Protein AF-A0A2J8RXM4-F1 (afdb_monomer)

Structure (mmCIF, N/CA/C/O backbone):
data_AF-A0A2J8RXM4-F1
#
_entry.id   AF-A0A2J8RXM4-F1
#
loop_
_atom_site.group_PDB
_atom_site.id
_atom_site.type_symbol
_atom_site.label_atom_id
_atom_site.label_alt_id
_atom_site.label_comp_id
_atom_site.label_asym_id
_atom_site.label_entity_id
_atom_site.label_seq_id
_atom_site.pdbx_PDB_ins_code
_atom_site.Cartn_x
_atom_site.Cartn_y
_atom_site.Cartn_z
_atom_site.occupancy
_atom_site.B_iso_or_equiv
_atom_site.auth_seq_id
_atom_site.auth_comp_id
_atom_site.auth_asym_id
_atom_site.auth_atom_id
_atom_site.pdbx_PDB_model_num
ATOM 1 N N . MET A 1 1 ? 49.945 -55.406 -54.255 1.00 43.00 1 MET A N 1
ATOM 2 C CA . MET A 1 1 ? 51.122 -54.507 -54.288 1.00 43.00 1 MET A CA 1
ATOM 3 C C . MET A 1 1 ? 50.605 -53.069 -54.298 1.00 43.00 1 MET A C 1
ATOM 5 O O . MET A 1 1 ? 50.034 -52.655 -55.289 1.00 43.00 1 MET A O 1
ATOM 9 N N . GLY A 1 2 ? 50.463 -52.392 -53.159 1.00 50.44 2 GLY A N 1
ATOM 10 C CA . GLY A 1 2 ? 51.539 -51.645 -52.501 1.00 50.44 2 GLY A CA 1
ATOM 11 C C . GLY A 1 2 ? 51.496 -50.172 -52.937 1.00 50.44 2 GLY A C 1
ATOM 12 O O . GLY A 1 2 ? 52.080 -49.828 -53.956 1.00 50.44 2 GLY A O 1
ATOM 13 N N . ARG A 1 3 ? 50.797 -49.303 -52.193 1.00 51.19 3 ARG A N 1
ATOM 14 C CA . ARG A 1 3 ? 50.922 -47.839 -52.329 1.00 51.19 3 ARG A CA 1
ATOM 15 C C . ARG A 1 3 ? 51.138 -47.219 -50.943 1.00 51.19 3 ARG A C 1
ATOM 17 O O . ARG A 1 3 ? 50.170 -47.069 -50.201 1.00 51.19 3 ARG A O 1
ATOM 24 N N . PRO A 1 4 ? 52.383 -46.879 -50.572 1.00 55.47 4 PRO A N 1
ATOM 25 C CA . PRO A 1 4 ? 52.684 -46.108 -49.377 1.00 55.47 4 PRO A CA 1
ATOM 26 C C . PRO A 1 4 ? 52.689 -44.619 -49.750 1.00 55.47 4 PRO A C 1
ATOM 28 O O . PRO A 1 4 ? 53.693 -44.096 -50.214 1.00 55.47 4 PRO A O 1
ATOM 31 N N . THR A 1 5 ? 51.562 -43.922 -49.602 1.00 59.50 5 THR A N 1
ATOM 32 C CA . THR A 1 5 ? 51.510 -42.461 -49.846 1.00 59.50 5 THR A CA 1
ATOM 33 C C . THR A 1 5 ? 50.856 -41.670 -48.720 1.00 59.50 5 THR A C 1
ATOM 35 O O . THR A 1 5 ? 50.640 -40.474 -48.862 1.00 59.50 5 THR A O 1
ATOM 38 N N . GLN A 1 6 ? 50.571 -42.292 -47.575 1.00 55.47 6 GLN A N 1
ATOM 39 C CA . GLN A 1 6 ? 49.946 -41.584 -46.448 1.00 55.47 6 GLN A CA 1
ATOM 40 C C . GLN A 1 6 ? 50.945 -40.932 -45.482 1.00 55.47 6 GLN A C 1
ATOM 42 O O . GLN A 1 6 ? 50.538 -40.247 -44.553 1.00 55.47 6 GLN A O 1
ATOM 47 N N . TRP A 1 7 ? 52.251 -41.099 -45.705 1.00 54.16 7 TRP A N 1
ATOM 4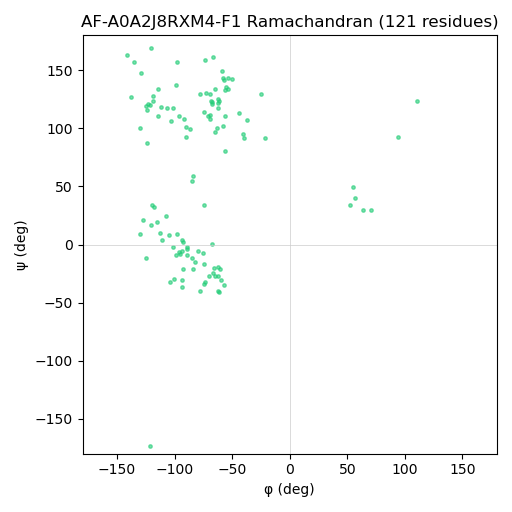8 C CA . TRP A 1 7 ? 53.283 -40.615 -44.780 1.00 54.16 7 TRP A CA 1
ATOM 49 C C . TRP A 1 7 ? 53.858 -39.238 -45.150 1.00 54.16 7 TRP A C 1
ATOM 51 O O . TRP A 1 7 ? 54.581 -38.660 -44.348 1.00 54.16 7 TRP A O 1
ATOM 61 N N . LEU A 1 8 ? 53.524 -38.675 -46.320 1.00 54.06 8 LEU A N 1
ATOM 62 C CA . LEU A 1 8 ? 53.990 -37.336 -46.724 1.00 54.06 8 LEU A CA 1
ATOM 63 C C . LEU A 1 8 ? 52.975 -36.205 -46.486 1.00 54.06 8 LEU A C 1
ATOM 65 O O . LEU A 1 8 ? 53.347 -35.041 -46.588 1.00 54.06 8 LEU A O 1
ATOM 69 N N . SER A 1 9 ? 51.723 -36.503 -46.125 1.00 55.34 9 SER A N 1
ATOM 70 C CA . SER A 1 9 ? 50.701 -35.461 -45.909 1.00 55.34 9 SER A CA 1
ATOM 71 C C . SER A 1 9 ? 50.637 -34.905 -44.485 1.00 55.34 9 SER A C 1
ATOM 73 O O . SER A 1 9 ? 49.953 -33.910 -44.274 1.00 55.34 9 SER A O 1
ATOM 75 N N . LEU A 1 10 ? 51.344 -35.489 -43.510 1.00 53.66 10 LEU A N 1
ATOM 76 C CA . LEU A 1 10 ? 51.320 -34.998 -42.123 1.00 53.66 10 LEU A CA 1
ATOM 77 C C . LEU A 1 10 ? 52.443 -34.006 -41.774 1.00 53.66 10 LEU A C 1
ATOM 79 O O . LEU A 1 10 ? 52.429 -33.445 -40.683 1.00 53.66 10 LEU A O 1
ATOM 83 N N . LEU A 1 11 ? 53.402 -33.756 -42.673 1.00 56.75 11 LEU A N 1
ATOM 84 C CA . LEU A 1 11 ? 54.583 -32.938 -42.359 1.00 56.75 11 LEU A CA 1
ATOM 85 C C . LEU A 1 11 ? 54.444 -31.436 -42.699 1.00 56.75 11 LEU A C 1
ATOM 87 O O . LEU A 1 11 ? 55.388 -30.683 -42.484 1.00 56.75 11 LEU A O 1
ATOM 91 N N . LEU A 1 12 ? 53.290 -30.976 -43.204 1.00 56.50 12 LEU A N 1
ATOM 92 C CA . LEU A 1 12 ? 53.071 -29.579 -43.631 1.00 56.50 12 LEU A CA 1
ATOM 93 C C . LEU A 1 12 ? 52.157 -28.765 -42.686 1.00 56.50 12 LEU A C 1
ATOM 95 O O . LEU A 1 12 ? 51.528 -27.803 -43.111 1.00 56.50 12 LEU A O 1
ATOM 99 N N . LEU A 1 13 ? 52.051 -29.143 -41.407 1.00 56.12 13 LEU A N 1
ATOM 100 C CA . LEU A 1 13 ? 51.227 -28.432 -40.407 1.00 56.12 13 LEU A CA 1
ATOM 101 C C . LEU A 1 13 ? 52.041 -27.697 -39.323 1.00 56.12 13 LEU A C 1
ATOM 103 O O . LEU A 1 13 ? 51.455 -27.104 -38.425 1.00 56.12 13 LEU A O 1
ATOM 107 N N . LEU A 1 14 ? 53.377 -27.688 -39.407 1.00 56.91 14 LEU A N 1
ATOM 108 C CA . LEU A 1 14 ? 54.261 -27.103 -38.379 1.00 56.91 14 LEU A CA 1
ATOM 109 C C . LEU A 1 14 ? 54.892 -25.746 -38.758 1.00 56.91 14 LEU A C 1
ATOM 111 O O . LEU A 1 14 ? 55.754 -25.258 -38.036 1.00 56.91 14 LEU A O 1
ATOM 115 N N . LEU A 1 15 ? 54.479 -25.122 -39.869 1.00 58.78 15 LEU A N 1
ATOM 116 C CA . LEU A 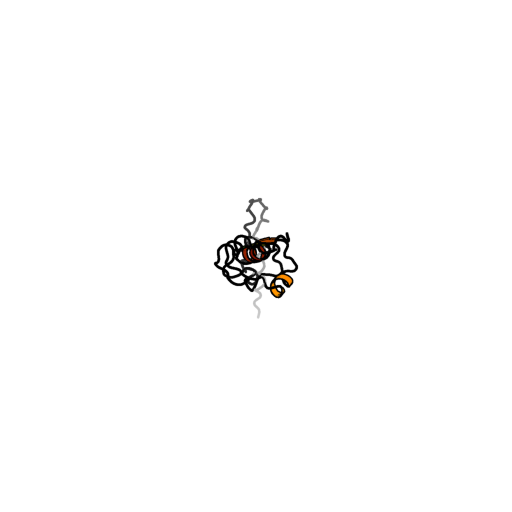1 15 ? 55.058 -23.861 -40.373 1.00 58.78 15 LEU A CA 1
ATOM 117 C C . LEU A 1 15 ? 54.087 -22.664 -40.368 1.00 58.78 15 LEU A C 1
ATOM 119 O O . LEU A 1 15 ? 54.333 -21.680 -41.060 1.00 58.78 15 LEU A O 1
ATOM 123 N N . LEU A 1 16 ? 53.001 -22.708 -39.590 1.00 52.66 16 LEU A N 1
ATOM 124 C CA . LEU A 1 16 ? 52.169 -21.523 -39.342 1.00 52.66 16 LEU A CA 1
ATOM 125 C C . LEU A 1 16 ? 52.458 -20.959 -37.943 1.00 52.66 16 LEU A C 1
ATOM 127 O O . LEU A 1 16 ? 52.032 -21.549 -36.950 1.00 52.66 16 LEU A O 1
ATOM 131 N N . PRO A 1 17 ? 53.172 -19.827 -37.832 1.00 50.19 17 PRO A N 1
ATOM 132 C CA . PRO A 1 17 ? 53.251 -19.082 -36.588 1.00 50.19 17 PRO A CA 1
ATOM 133 C C . PRO A 1 17 ? 51.974 -18.250 -36.370 1.00 50.19 17 PRO A C 1
ATOM 135 O O . PRO A 1 17 ? 51.594 -17.453 -37.223 1.00 50.19 17 PRO A O 1
ATOM 138 N N . GLY A 1 18 ? 51.375 -18.384 -35.181 1.00 54.06 18 GLY A N 1
ATOM 139 C CA . GLY A 1 18 ? 50.479 -17.391 -34.568 1.00 54.06 18 GLY A CA 1
ATOM 140 C C . GLY A 1 18 ? 49.007 -17.807 -34.491 1.00 54.06 18 GLY A C 1
ATOM 141 O O . GLY A 1 18 ? 48.374 -18.056 -35.511 1.00 54.06 18 GLY A O 1
ATOM 142 N N . PRO A 1 19 ? 48.430 -17.814 -33.279 1.00 53.88 19 PRO A N 1
ATOM 143 C CA . PRO A 1 19 ? 47.917 -16.551 -32.752 1.00 53.88 19 PRO A CA 1
ATOM 144 C C . PRO A 1 19 ? 48.682 -16.093 -31.510 1.00 53.88 19 PRO A C 1
ATOM 146 O O . PRO A 1 19 ? 48.941 -16.868 -30.591 1.00 53.88 19 PRO A O 1
ATOM 149 N N . LEU A 1 20 ? 49.035 -14.809 -31.493 1.00 55.88 20 LEU A N 1
ATOM 150 C CA . LEU A 1 20 ? 49.545 -14.119 -30.313 1.00 55.88 20 LEU A CA 1
ATOM 151 C C . LEU A 1 20 ? 48.519 -14.210 -29.167 1.00 55.88 20 LEU A C 1
ATOM 153 O O . LEU A 1 20 ? 47.317 -14.098 -29.430 1.00 55.88 20 LEU A O 1
ATOM 157 N N . PRO A 1 21 ? 48.954 -14.353 -27.903 1.00 56.84 21 PRO A N 1
ATOM 158 C CA . PRO A 1 21 ? 48.075 -14.108 -26.772 1.00 56.84 21 PRO A CA 1
ATOM 159 C C . PRO A 1 21 ? 47.645 -12.640 -26.827 1.00 56.84 21 PRO A C 1
ATOM 161 O O . PRO A 1 21 ? 48.480 -11.736 -26.888 1.00 56.84 21 PRO A O 1
ATOM 164 N N . VAL A 1 22 ? 46.334 -12.413 -26.856 1.00 54.25 22 VAL A N 1
ATOM 165 C CA . VAL A 1 22 ? 45.743 -11.081 -26.760 1.00 54.25 22 VAL A CA 1
ATOM 166 C C . VAL A 1 22 ? 46.248 -10.422 -25.476 1.00 54.25 22 VAL A C 1
ATOM 168 O O . VAL A 1 22 ? 45.930 -10.843 -24.366 1.00 54.25 22 VAL A O 1
ATOM 171 N N . ALA A 1 23 ? 47.092 -9.404 -25.638 1.00 49.19 23 ALA A N 1
ATOM 172 C CA . ALA A 1 23 ? 47.404 -8.479 -24.569 1.00 49.19 23 ALA A CA 1
ATOM 173 C C . ALA A 1 23 ? 46.095 -7.782 -24.189 1.00 49.19 23 ALA A C 1
ATOM 175 O O . ALA A 1 23 ? 45.472 -7.115 -25.018 1.00 49.19 23 ALA A O 1
ATOM 176 N N . GLY A 1 24 ? 45.673 -7.981 -22.943 1.00 56.31 24 GLY A N 1
ATOM 177 C CA . GLY A 1 24 ? 44.636 -7.179 -22.322 1.00 56.31 24 GLY A CA 1
ATOM 178 C C . GLY A 1 24 ? 45.072 -5.720 -22.332 1.00 56.31 24 GLY A C 1
ATOM 179 O O . GLY A 1 24 ? 45.907 -5.309 -21.532 1.00 56.31 24 GLY A O 1
ATOM 180 N N . MET A 1 25 ? 44.517 -4.951 -23.261 1.00 53.91 25 MET A N 1
ATOM 181 C CA . MET A 1 25 ? 44.387 -3.515 -23.104 1.00 53.91 25 MET A CA 1
ATOM 182 C C . MET A 1 25 ? 42.984 -3.256 -22.568 1.00 53.91 25 MET A C 1
ATOM 184 O O . MET A 1 25 ? 41.985 -3.497 -23.243 1.00 53.91 25 MET A O 1
ATOM 188 N N . GLU A 1 26 ? 42.961 -2.834 -21.309 1.00 52.97 26 GLU A N 1
ATOM 189 C CA . GLU A 1 26 ? 41.864 -2.171 -20.613 1.00 52.97 26 GLU A CA 1
ATOM 190 C C . GLU A 1 26 ? 41.181 -1.150 -21.530 1.00 52.97 26 GLU A C 1
ATOM 192 O O . GLU A 1 26 ? 41.603 -0.000 -21.650 1.00 52.97 26 GLU A O 1
ATOM 197 N N . ALA A 1 27 ? 40.099 -1.565 -22.178 1.00 44.81 27 ALA A N 1
ATOM 198 C CA . ALA A 1 27 ? 39.041 -0.641 -22.515 1.00 44.81 27 ALA A CA 1
ATOM 199 C C . ALA A 1 27 ? 38.066 -0.713 -21.348 1.00 44.81 27 ALA A C 1
ATOM 201 O O . ALA A 1 27 ? 37.378 -1.718 -21.174 1.00 44.81 27 ALA A O 1
ATOM 202 N N . ALA A 1 28 ? 38.049 0.350 -20.546 1.00 52.28 28 ALA A N 1
ATOM 203 C CA . ALA A 1 28 ? 37.017 0.638 -19.568 1.00 52.28 28 ALA A CA 1
ATOM 204 C C . ALA A 1 28 ? 35.649 0.679 -20.271 1.00 52.28 28 ALA A C 1
ATOM 206 O O . ALA A 1 28 ? 35.131 1.731 -20.639 1.00 52.28 28 ALA A O 1
ATOM 207 N N . ALA A 1 29 ? 35.082 -0.495 -20.515 1.00 46.56 29 ALA A N 1
ATOM 208 C CA . ALA A 1 29 ? 33.710 -0.672 -20.920 1.00 46.56 29 ALA A CA 1
ATOM 209 C C . ALA A 1 29 ? 32.922 -0.834 -19.627 1.00 46.56 29 ALA A C 1
ATOM 211 O O . ALA A 1 29 ? 32.957 -1.874 -18.972 1.00 46.56 29 ALA A O 1
ATOM 212 N N . PHE A 1 30 ? 32.279 0.264 -19.242 1.00 56.81 30 PHE A N 1
ATOM 213 C CA . PHE A 1 30 ? 31.181 0.335 -18.292 1.00 56.81 30 PHE A CA 1
ATOM 214 C C . PHE A 1 30 ? 30.417 -0.997 -18.226 1.00 56.81 30 PHE A C 1
ATOM 216 O O . PHE A 1 30 ? 30.023 -1.503 -19.282 1.00 56.81 30 PHE A O 1
ATOM 223 N N . PRO A 1 31 ? 30.167 -1.571 -17.036 1.00 49.72 31 PRO A N 1
ATOM 224 C CA . PRO A 1 31 ? 29.278 -2.713 -16.940 1.00 49.72 31 PRO A CA 1
ATOM 225 C C . PRO A 1 31 ? 27.879 -2.236 -17.339 1.00 49.72 31 PRO A C 1
ATOM 227 O O . PRO A 1 31 ? 27.153 -1.645 -16.541 1.00 49.72 31 PRO A O 1
ATOM 230 N N . HIS A 1 32 ? 27.505 -2.442 -18.602 1.00 51.62 32 HIS A N 1
ATOM 231 C CA . HIS A 1 32 ? 26.123 -2.299 -19.016 1.00 51.62 32 HIS A CA 1
ATOM 232 C C . HIS A 1 32 ? 25.366 -3.457 -18.379 1.00 51.62 32 HIS A C 1
ATOM 234 O O . HIS A 1 32 ? 25.550 -4.618 -18.739 1.00 51.62 32 HIS A O 1
ATOM 240 N N . LEU A 1 33 ? 24.575 -3.087 -17.375 1.00 54.34 33 LEU A N 1
ATOM 241 C CA . LEU A 1 33 ? 23.575 -3.868 -16.666 1.00 54.34 33 LEU A CA 1
ATOM 242 C C . LEU A 1 33 ? 22.794 -4.766 -17.637 1.00 54.34 33 LEU A C 1
ATOM 244 O O . LEU A 1 33 ? 21.777 -4.373 -18.200 1.00 54.34 3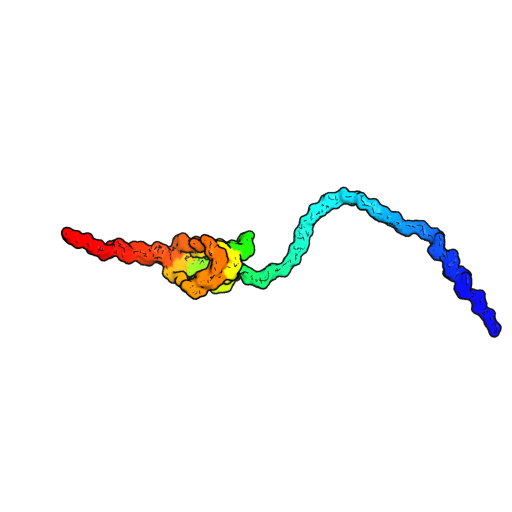3 LEU A O 1
ATOM 248 N N . GLY A 1 34 ? 23.281 -5.990 -17.822 1.00 51.94 34 GLY A N 1
ATOM 249 C CA . GLY A 1 34 ? 22.524 -7.115 -18.356 1.00 51.94 34 GLY A CA 1
ATOM 250 C C . GLY A 1 34 ? 21.772 -7.784 -17.217 1.00 51.94 34 GLY A C 1
ATOM 251 O O . GLY A 1 34 ? 21.967 -8.968 -16.953 1.00 51.94 34 GLY A O 1
ATOM 252 N N . GLU A 1 35 ? 20.973 -7.005 -16.490 1.00 51.44 35 GLU A N 1
ATOM 253 C CA . GLU A 1 35 ? 20.040 -7.557 -15.524 1.00 51.44 35 GLU A CA 1
ATOM 254 C C . GLU A 1 35 ? 18.938 -8.233 -16.338 1.00 51.44 35 GLU A C 1
ATOM 256 O O . GLU A 1 35 ? 18.210 -7.591 -17.100 1.00 51.44 35 GLU A O 1
ATOM 261 N N . SER A 1 36 ? 18.925 -9.565 -16.259 1.00 47.59 36 SER A N 1
ATOM 262 C CA . SER A 1 36 ? 17.935 -10.451 -16.860 1.00 47.59 36 SER A CA 1
ATOM 263 C C . SER A 1 36 ? 16.551 -9.810 -16.790 1.00 47.59 36 SER A C 1
ATOM 265 O O . SER A 1 36 ? 15.953 -9.707 -15.722 1.00 47.59 36 SER A O 1
ATOM 267 N N . SER A 1 37 ? 16.049 -9.349 -17.936 1.00 53.22 37 SER A N 1
ATOM 268 C CA . SER A 1 37 ? 14.779 -8.628 -18.066 1.00 53.22 37 SER A CA 1
ATOM 269 C C . SER A 1 37 ? 13.566 -9.557 -17.945 1.00 53.22 37 SER A C 1
ATOM 271 O O . SER A 1 37 ? 12.544 -9.350 -18.595 1.00 53.22 37 SER A O 1
ATOM 273 N N . GLN A 1 38 ? 13.670 -10.595 -17.117 1.00 51.69 38 GLN A N 1
ATOM 274 C CA . GLN A 1 38 ? 12.514 -11.298 -16.602 1.00 51.69 38 GLN A CA 1
ATOM 275 C C . GLN A 1 38 ? 12.085 -10.524 -15.348 1.00 51.69 38 GLN A C 1
ATOM 277 O O . GLN A 1 38 ? 12.720 -10.691 -14.303 1.00 51.69 38 GLN A O 1
ATOM 282 N N . PRO A 1 39 ? 11.058 -9.648 -15.410 1.00 52.94 39 PRO A N 1
ATOM 283 C CA . PRO A 1 39 ? 10.538 -9.049 -14.193 1.00 52.94 39 PRO A CA 1
ATOM 284 C C . PRO A 1 39 ? 10.193 -10.194 -13.232 1.00 52.94 39 PRO A C 1
ATOM 286 O O . PRO A 1 39 ? 9.592 -11.185 -13.674 1.00 52.94 39 PRO A O 1
ATOM 289 N N . PRO A 1 40 ? 10.584 -10.105 -11.946 1.00 52.59 40 PRO A N 1
ATOM 290 C CA . PRO A 1 40 ? 10.159 -11.085 -10.961 1.00 52.59 40 PRO A CA 1
ATOM 291 C C . PRO A 1 40 ? 8.636 -11.242 -11.071 1.00 52.59 40 PRO A C 1
ATOM 293 O O . PRO A 1 40 ? 7.958 -10.248 -11.367 1.00 52.59 40 PRO A O 1
ATOM 296 N N . PRO A 1 41 ? 8.094 -12.467 -10.906 1.00 54.25 41 PRO A N 1
ATOM 297 C CA . PRO A 1 41 ? 6.667 -12.743 -11.059 1.00 54.25 41 PRO A CA 1
ATOM 298 C C . PRO A 1 41 ? 5.875 -11.646 -10.352 1.00 54.25 41 PRO A C 1
ATOM 300 O O . PRO A 1 41 ? 6.025 -11.459 -9.150 1.00 54.25 41 PRO A O 1
ATOM 303 N N . ARG A 1 42 ? 5.168 -10.855 -11.169 1.00 60.19 42 ARG A N 1
ATOM 304 C CA . ARG A 1 42 ? 4.644 -9.505 -10.903 1.00 60.19 42 ARG A CA 1
ATOM 305 C C . ARG A 1 42 ? 4.494 -9.182 -9.410 1.00 60.19 42 ARG A C 1
ATOM 307 O O . ARG A 1 42 ? 3.444 -9.416 -8.827 1.00 60.19 42 ARG A O 1
ATOM 314 N N . ALA A 1 43 ? 5.540 -8.598 -8.824 1.00 66.56 43 ALA A N 1
ATOM 315 C CA . ALA A 1 43 ? 5.530 -8.112 -7.441 1.00 66.56 43 ALA A CA 1
ATOM 316 C C . ALA A 1 43 ? 4.738 -6.798 -7.271 1.00 66.56 43 ALA A C 1
ATOM 318 O O . ALA A 1 43 ? 4.549 -6.333 -6.146 1.00 66.56 43 ALA A O 1
ATOM 319 N N . CYS A 1 44 ? 4.297 -6.200 -8.385 1.00 74.69 44 CYS A N 1
ATOM 320 C CA . CYS A 1 44 ? 3.619 -4.912 -8.429 1.00 74.69 44 CYS A CA 1
ATOM 321 C C . CYS A 1 44 ? 2.190 -5.041 -8.996 1.00 74.69 44 CYS A C 1
ATOM 323 O O . CYS A 1 44 ? 2.030 -5.605 -10.088 1.00 74.69 44 CYS A O 1
ATOM 325 N N . PRO A 1 45 ? 1.158 -4.523 -8.304 1.00 81.56 45 PRO A N 1
ATOM 326 C CA . PRO A 1 45 ? -0.223 -4.521 -8.788 1.00 81.56 45 PRO A CA 1
ATOM 327 C C . PRO A 1 45 ? -0.390 -3.770 -10.128 1.00 81.56 45 PRO A C 1
ATOM 329 O O . PRO A 1 45 ? 0.287 -2.772 -10.358 1.00 81.56 45 PRO A O 1
ATOM 332 N N . PRO A 1 46 ? -1.339 -4.163 -11.003 1.00 77.31 46 PRO A N 1
ATOM 333 C CA . PRO A 1 46 ? -1.475 -3.653 -12.383 1.00 77.31 46 PRO A CA 1
ATOM 334 C C . PRO A 1 46 ? -1.895 -2.175 -12.522 1.00 77.31 46 PRO A C 1
ATOM 336 O O . PRO A 1 46 ? -2.064 -1.674 -13.639 1.00 77.31 46 PRO A O 1
ATOM 339 N N . ARG A 1 47 ? -2.092 -1.468 -11.410 1.00 85.06 47 ARG A N 1
ATOM 340 C CA . ARG A 1 47 ? -2.429 -0.038 -11.356 1.00 85.06 47 ARG A CA 1
ATOM 341 C C . ARG A 1 47 ? -1.459 0.772 -10.500 1.00 85.06 47 ARG A C 1
ATOM 343 O O . ARG A 1 47 ? -1.499 1.990 -10.566 1.00 85.06 47 ARG A O 1
ATOM 350 N N . CYS A 1 48 ? -0.599 0.103 -9.742 1.00 88.50 48 CYS A N 1
ATOM 351 C CA . CYS A 1 48 ? 0.321 0.755 -8.829 1.00 88.50 48 CYS A CA 1
ATOM 352 C C . CYS A 1 48 ? 1.703 0.890 -9.472 1.00 88.50 48 CYS A C 1
ATOM 354 O O . CYS A 1 48 ? 2.063 0.148 -10.390 1.00 88.50 48 CYS A O 1
ATOM 356 N N . SER A 1 49 ? 2.474 1.843 -8.971 1.00 89.94 49 SER A N 1
ATOM 357 C CA . SER A 1 49 ? 3.883 2.022 -9.286 1.00 89.94 49 SER A CA 1
ATOM 358 C C . SER A 1 49 ? 4.726 1.400 -8.179 1.00 89.94 49 SER A C 1
ATOM 360 O O . SER A 1 49 ? 4.422 1.555 -7.001 1.00 89.94 49 SER A O 1
ATOM 362 N N . CYS A 1 50 ? 5.793 0.689 -8.532 1.00 89.00 50 CYS A N 1
ATOM 363 C CA . CYS A 1 50 ? 6.708 0.112 -7.549 1.00 89.00 50 CYS A CA 1
ATOM 364 C C . CYS A 1 50 ? 8.122 0.616 -7.833 1.00 89.00 50 CYS A C 1
ATOM 366 O O . CYS A 1 50 ? 8.859 -0.028 -8.583 1.00 89.00 50 CYS A O 1
ATOM 368 N N . PRO A 1 51 ? 8.511 1.782 -7.281 1.00 86.00 51 PRO A N 1
ATOM 369 C CA . PRO A 1 51 ? 9.836 2.358 -7.514 1.00 86.00 51 PRO A CA 1
ATOM 370 C C . PRO A 1 51 ? 10.956 1.497 -6.915 1.00 86.00 51 PRO A C 1
ATOM 372 O O . PRO A 1 51 ? 12.117 1.625 -7.299 1.00 86.00 51 PRO A O 1
ATOM 375 N N . ARG A 1 52 ? 10.614 0.628 -5.959 1.00 85.50 52 ARG A N 1
ATOM 376 C CA . ARG A 1 52 ? 11.500 -0.353 -5.333 1.00 85.50 52 ARG A CA 1
ATOM 377 C C . ARG A 1 52 ? 10.727 -1.646 -5.095 1.00 85.50 52 ARG A C 1
ATOM 379 O O . ARG A 1 52 ? 9.501 -1.643 -5.079 1.00 85.50 52 ARG A O 1
ATOM 386 N N . VAL A 1 53 ? 11.442 -2.744 -4.861 1.00 82.25 53 VAL A N 1
ATOM 387 C CA . VAL A 1 53 ? 10.840 -4.067 -4.600 1.00 82.25 53 VAL A CA 1
ATOM 388 C C . VAL A 1 53 ? 9.980 -4.102 -3.327 1.00 82.25 53 VAL A C 1
ATOM 390 O O . VAL A 1 53 ? 9.052 -4.897 -3.219 1.00 82.25 53 VAL A O 1
ATOM 393 N N . ASP A 1 54 ? 10.290 -3.234 -2.368 1.00 87.75 54 ASP A N 1
ATOM 394 C CA . ASP A 1 54 ? 9.655 -3.108 -1.058 1.00 87.75 54 ASP A CA 1
ATOM 395 C C . ASP A 1 54 ? 8.665 -1.935 -0.978 1.00 87.75 54 ASP A C 1
ATOM 397 O O . ASP A 1 54 ? 8.046 -1.726 0.065 1.00 87.75 54 ASP A O 1
ATOM 401 N N . THR A 1 55 ? 8.523 -1.157 -2.051 1.00 89.69 55 THR A N 1
ATOM 402 C CA . THR A 1 55 ? 7.694 0.049 -2.078 1.00 89.69 55 THR A CA 1
ATOM 403 C C . THR A 1 55 ? 6.593 -0.109 -3.112 1.00 89.69 55 THR A C 1
ATOM 405 O O . THR A 1 55 ? 6.881 -0.318 -4.287 1.00 89.69 55 THR A O 1
ATOM 408 N N . VAL A 1 56 ? 5.341 0.031 -2.684 1.00 91.69 56 VAL A N 1
ATOM 409 C CA . VAL A 1 56 ? 4.164 -0.014 -3.553 1.00 91.69 56 VAL A CA 1
ATOM 410 C C . VAL A 1 56 ? 3.400 1.298 -3.422 1.00 91.69 56 VAL A C 1
ATOM 412 O O . VAL A 1 56 ? 2.958 1.664 -2.335 1.00 91.69 56 VAL A O 1
ATOM 415 N N . ASP A 1 57 ? 3.254 2.003 -4.534 1.00 92.81 57 ASP A N 1
ATOM 416 C CA . ASP A 1 57 ? 2.601 3.302 -4.623 1.00 92.81 57 ASP A CA 1
ATOM 417 C C . ASP A 1 57 ? 1.323 3.199 -5.461 1.00 92.81 57 ASP A C 1
ATOM 419 O O . ASP A 1 57 ? 1.358 2.955 -6.668 1.00 92.81 57 ASP A O 1
ATOM 423 N N . CYS A 1 58 ? 0.186 3.333 -4.790 1.00 92.56 58 CYS A N 1
ATOM 424 C CA . CYS A 1 58 ? -1.163 3.231 -5.333 1.00 92.56 58 CYS A CA 1
ATOM 425 C C . CYS A 1 58 ? -1.938 4.552 -5.124 1.00 92.56 58 CYS A C 1
ATOM 427 O O . CYS A 1 58 ? -3.144 4.541 -4.863 1.00 92.56 58 CYS A O 1
ATOM 429 N N . ASP A 1 59 ? -1.232 5.681 -5.184 1.00 92.62 59 ASP A N 1
ATOM 430 C CA . ASP A 1 59 ? -1.777 7.041 -5.118 1.00 92.62 59 ASP A CA 1
ATOM 431 C C . ASP A 1 59 ? -2.862 7.322 -6.166 1.00 92.62 59 ASP A C 1
ATOM 433 O O . ASP A 1 59 ? -2.670 7.029 -7.346 1.00 92.62 59 ASP A O 1
ATOM 437 N N . GLY A 1 60 ? -3.963 7.963 -5.759 1.00 93.44 60 GLY A N 1
ATOM 438 C CA . GLY A 1 60 ? -4.872 8.616 -6.713 1.00 93.44 60 GLY A CA 1
ATOM 439 C C . GLY A 1 60 ? -5.566 7.666 -7.694 1.00 93.44 60 GLY A C 1
ATOM 440 O O . GLY A 1 60 ? -5.856 8.049 -8.826 1.00 93.44 60 GLY A O 1
ATOM 441 N N . LEU A 1 61 ? -5.800 6.416 -7.289 1.00 92.75 61 LEU A N 1
ATOM 442 C CA . LEU A 1 61 ? -6.372 5.359 -8.130 1.00 92.75 61 LEU A CA 1
ATOM 443 C C . LEU A 1 61 ? -7.886 5.171 -7.927 1.00 92.75 61 LEU A C 1
ATOM 445 O O . LEU A 1 61 ? -8.447 4.187 -8.415 1.00 92.75 61 LEU A O 1
ATOM 449 N N . ASP A 1 62 ? -8.535 6.076 -7.188 1.00 92.88 62 ASP A N 1
ATOM 450 C CA . ASP A 1 62 ? -9.951 6.002 -6.805 1.00 92.88 62 ASP A CA 1
ATOM 451 C C . ASP A 1 62 ? -10.334 4.658 -6.147 1.00 92.88 62 ASP A C 1
ATOM 453 O O . ASP A 1 62 ? -11.445 4.141 -6.304 1.00 92.88 62 ASP A O 1
ATOM 457 N N . LEU A 1 63 ? -9.403 4.061 -5.394 1.00 90.50 63 LEU A N 1
ATOM 458 C CA . LEU A 1 63 ? -9.608 2.775 -4.733 1.00 90.50 63 LEU A CA 1
ATOM 459 C C . LEU A 1 63 ? -10.661 2.910 -3.636 1.00 90.50 63 LEU A C 1
ATOM 461 O O . LEU A 1 63 ? -10.486 3.663 -2.683 1.00 90.50 63 LEU A O 1
ATOM 465 N N . ARG A 1 64 ? -11.742 2.137 -3.746 1.00 91.00 64 ARG A N 1
ATOM 466 C CA . ARG A 1 64 ? -12.785 2.030 -2.706 1.00 91.00 64 ARG A CA 1
ATOM 467 C C . ARG A 1 64 ? -12.542 0.892 -1.725 1.00 91.00 64 ARG A C 1
ATOM 469 O O . ARG A 1 64 ? -13.090 0.892 -0.629 1.00 91.00 64 ARG A O 1
ATOM 476 N N . VAL A 1 65 ? -11.734 -0.076 -2.147 1.00 88.94 65 VAL A N 1
ATOM 477 C CA . VAL A 1 65 ? -11.385 -1.286 -1.405 1.00 88.94 65 VAL A CA 1
ATOM 478 C C . VAL A 1 65 ? -9.869 -1.423 -1.410 1.00 88.94 65 VAL A C 1
ATOM 480 O O . VAL A 1 65 ? -9.206 -1.007 -2.365 1.00 88.94 65 VAL A O 1
ATOM 483 N N . PHE A 1 66 ? -9.325 -1.984 -0.333 1.00 88.31 66 PHE A N 1
ATOM 484 C CA . PHE A 1 66 ? -7.898 -2.253 -0.215 1.00 88.31 66 PHE A CA 1
ATOM 485 C C . PHE A 1 66 ? -7.416 -3.140 -1.380 1.00 88.31 66 PHE A C 1
ATOM 487 O O . PHE A 1 66 ? -8.076 -4.131 -1.691 1.00 88.31 66 PHE A O 1
ATOM 494 N N . PRO A 1 67 ? -6.298 -2.805 -2.048 1.00 85.25 67 PRO A N 1
ATOM 495 C 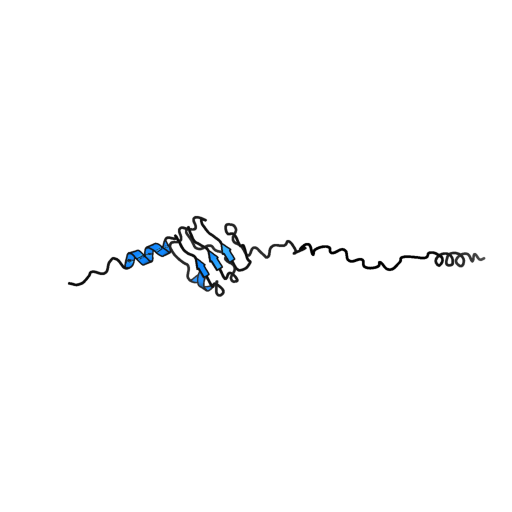CA . PRO A 1 67 ? -5.843 -3.548 -3.214 1.00 85.25 67 PRO A CA 1
ATOM 496 C C . PRO A 1 67 ? -5.354 -4.950 -2.846 1.00 85.25 67 PRO A C 1
ATOM 498 O O . PRO A 1 67 ? -4.478 -5.131 -1.998 1.00 85.25 67 PRO A O 1
ATOM 501 N N . ASP A 1 68 ? -5.872 -5.941 -3.563 1.00 79.06 68 ASP A N 1
ATOM 502 C CA . ASP A 1 68 ? -5.381 -7.311 -3.499 1.00 79.06 68 ASP A CA 1
ATOM 503 C C . ASP A 1 68 ? -4.030 -7.450 -4.219 1.00 79.06 68 ASP A C 1
ATOM 505 O O . ASP A 1 68 ? -3.696 -6.692 -5.132 1.00 79.06 68 ASP A O 1
ATOM 509 N N . ASN A 1 69 ? -3.277 -8.500 -3.884 1.00 76.81 69 ASN A N 1
ATOM 510 C CA . ASN A 1 69 ? -1.984 -8.843 -4.502 1.00 76.81 69 ASN A CA 1
ATOM 511 C C . ASN A 1 69 ? -0.819 -7.901 -4.159 1.00 76.81 69 ASN A C 1
ATOM 513 O O . ASN A 1 69 ? 0.132 -7.769 -4.931 1.00 76.81 69 ASN A O 1
ATOM 517 N N . ILE A 1 70 ? -0.845 -7.291 -2.977 1.00 83.56 70 ILE A N 1
ATOM 518 C CA . ILE A 1 70 ? 0.331 -6.609 -2.432 1.00 83.56 70 ILE A CA 1
ATOM 519 C C . ILE A 1 70 ? 1.349 -7.671 -1.991 1.00 83.56 70 ILE A C 1
ATOM 521 O O . ILE A 1 70 ? 1.028 -8.630 -1.282 1.00 83.56 70 ILE A O 1
ATOM 525 N N . THR A 1 71 ? 2.598 -7.513 -2.420 1.00 82.06 71 THR A N 1
ATOM 526 C CA . THR A 1 71 ? 3.681 -8.437 -2.071 1.00 82.06 71 THR A CA 1
ATOM 527 C C . THR A 1 71 ? 3.961 -8.391 -0.565 1.00 82.06 71 THR A C 1
ATOM 529 O O . THR A 1 71 ? 4.136 -7.320 0.002 1.00 82.06 71 THR A O 1
ATOM 532 N N . ARG A 1 72 ? 4.091 -9.552 0.097 1.00 84.88 72 ARG A N 1
ATOM 533 C CA . ARG A 1 72 ? 4.386 -9.636 1.551 1.00 84.88 72 ARG A CA 1
ATOM 534 C C . ARG A 1 72 ? 5.709 -8.987 1.971 1.00 84.88 72 ARG A C 1
ATOM 536 O O . ARG A 1 72 ? 5.896 -8.675 3.140 1.00 84.88 72 ARG A O 1
ATOM 543 N N . ALA A 1 73 ? 6.623 -8.820 1.020 1.00 82.19 73 ALA A N 1
ATOM 544 C CA . ALA A 1 73 ? 7.894 -8.132 1.208 1.00 82.19 73 ALA A CA 1
ATOM 545 C C . ALA A 1 73 ? 7.774 -6.596 1.165 1.00 82.19 73 ALA A C 1
ATOM 547 O O . ALA A 1 73 ? 8.770 -5.920 1.410 1.00 82.19 73 ALA A O 1
ATOM 548 N N . ALA A 1 74 ? 6.593 -6.044 0.856 1.00 87.06 74 ALA A N 1
ATOM 549 C CA . ALA A 1 74 ? 6.370 -4.606 0.873 1.00 87.06 74 ALA A CA 1
ATOM 550 C C . ALA A 1 74 ? 6.580 -4.053 2.291 1.00 87.06 74 ALA A C 1
ATOM 552 O O . ALA A 1 74 ? 5.967 -4.510 3.255 1.00 87.06 74 ALA A O 1
ATOM 553 N N . GLN A 1 7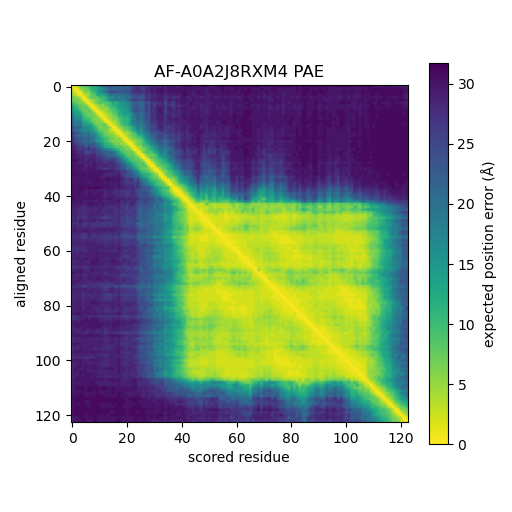5 ? 7.457 -3.060 2.402 1.00 92.44 75 GLN A N 1
ATOM 554 C CA . GLN A 1 75 ? 7.722 -2.297 3.619 1.00 92.44 75 GLN A CA 1
ATOM 555 C C . GLN A 1 75 ? 7.007 -0.947 3.598 1.00 92.44 75 GLN A C 1
ATOM 557 O O . GLN A 1 75 ? 6.621 -0.442 4.652 1.00 92.44 75 GLN A O 1
ATOM 562 N N . HIS A 1 76 ? 6.799 -0.382 2.410 1.00 92.44 76 HIS A N 1
ATOM 563 C CA . HIS A 1 76 ? 6.173 0.917 2.219 1.00 92.44 76 HIS A CA 1
ATOM 564 C C . HIS A 1 76 ? 4.977 0.776 1.280 1.00 92.44 76 HIS A C 1
ATOM 566 O O . HIS A 1 76 ? 5.139 0.369 0.131 1.00 92.44 76 HIS A O 1
ATOM 572 N N . LEU A 1 77 ? 3.784 1.108 1.771 1.00 92.69 77 LEU A N 1
ATOM 573 C CA . LEU A 1 77 ? 2.551 1.094 0.991 1.00 92.69 77 LEU A CA 1
ATOM 574 C C . LEU A 1 77 ? 1.889 2.469 1.029 1.00 92.69 77 LEU A C 1
ATOM 576 O O . LEU A 1 77 ? 1.534 2.968 2.099 1.00 92.69 77 LEU A O 1
ATOM 580 N N . SER A 1 78 ? 1.708 3.053 -0.149 1.00 93.75 78 SER A N 1
ATOM 581 C CA . SER A 1 78 ? 1.034 4.329 -0.345 1.00 93.75 78 SER A CA 1
ATOM 582 C C . SER A 1 78 ? -0.340 4.107 -0.967 1.00 93.75 78 SER A C 1
ATOM 584 O O . SER A 1 78 ? -0.445 3.572 -2.064 1.00 93.75 78 SER A O 1
ATOM 586 N N . LEU A 1 79 ? -1.395 4.484 -0.248 1.00 93.25 79 LEU A N 1
ATOM 587 C CA . LEU A 1 79 ? -2.798 4.393 -0.662 1.00 93.25 79 LEU A CA 1
ATOM 588 C C . LEU A 1 79 ? -3.510 5.741 -0.515 1.00 93.25 79 LEU A C 1
ATOM 590 O O . LEU A 1 79 ? -4.734 5.796 -0.415 1.00 93.25 79 LEU A O 1
ATOM 594 N N . GLN A 1 80 ? -2.765 6.838 -0.472 1.00 93.56 80 GLN A N 1
ATOM 595 C CA . GLN A 1 80 ? -3.323 8.172 -0.318 1.00 93.56 80 GLN A CA 1
ATOM 596 C C . GLN A 1 80 ? -4.161 8.603 -1.530 1.00 93.56 80 GLN A C 1
ATOM 598 O O . GLN A 1 80 ? -4.028 8.049 -2.621 1.00 93.56 80 GLN A O 1
ATOM 603 N N . ASN A 1 81 ? -5.003 9.619 -1.328 1.00 94.25 81 ASN A N 1
ATOM 604 C CA . ASN A 1 81 ? -5.879 10.177 -2.363 1.00 94.25 81 ASN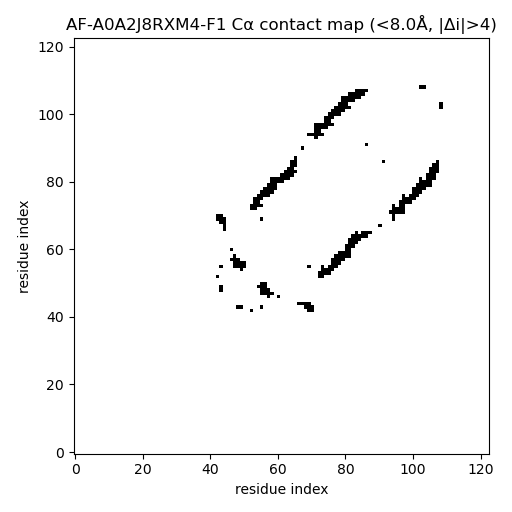 A CA 1
ATOM 605 C C . ASN A 1 81 ? -6.811 9.123 -2.984 1.00 94.25 81 ASN A C 1
ATOM 607 O O . ASN A 1 81 ? -7.026 9.098 -4.192 1.00 94.25 81 ASN A O 1
ATOM 611 N N . ASN A 1 82 ? -7.345 8.233 -2.150 1.00 93.75 82 ASN A N 1
ATOM 612 C CA . ASN A 1 82 ? -8.284 7.193 -2.556 1.00 93.75 82 ASN A CA 1
ATOM 613 C C . ASN A 1 82 ? -9.604 7.336 -1.772 1.00 93.75 82 ASN A C 1
ATOM 615 O O . ASN A 1 82 ? -9.837 8.307 -1.057 1.00 93.75 82 ASN A O 1
ATOM 619 N N . GLN A 1 83 ? -10.511 6.378 -1.939 1.00 93.81 83 GLN A N 1
ATOM 620 C CA . GLN A 1 83 ? -11.852 6.367 -1.350 1.00 93.81 83 GLN A CA 1
ATOM 621 C C . GLN A 1 83 ? -12.031 5.170 -0.402 1.00 93.81 83 GLN A C 1
ATOM 623 O O . GLN A 1 83 ? -13.123 4.609 -0.300 1.00 93.81 83 GLN A O 1
ATOM 628 N N . LEU A 1 84 ? -10.957 4.739 0.266 1.00 90.94 84 LEU A N 1
ATOM 629 C CA . LEU A 1 84 ? -10.993 3.595 1.174 1.00 90.94 84 LEU A CA 1
ATOM 630 C C . LEU A 1 84 ? -11.821 3.945 2.410 1.00 90.94 84 LEU A C 1
ATOM 632 O O . LEU A 1 84 ? -11.506 4.917 3.095 1.00 90.94 84 LEU A O 1
ATOM 636 N N . GLN A 1 85 ? -12.855 3.153 2.687 1.00 89.69 85 GLN A N 1
ATOM 637 C CA . GLN A 1 85 ? -13.714 3.289 3.876 1.00 89.69 85 GLN A CA 1
ATOM 638 C C . GLN A 1 85 ? -13.224 2.407 5.026 1.00 89.69 85 GLN A C 1
ATOM 640 O O . GLN A 1 85 ? -13.224 2.812 6.179 1.00 89.69 85 GLN A O 1
ATOM 645 N N . GLU A 1 86 ? -12.717 1.220 4.705 1.00 86.12 86 GLU A N 1
ATOM 646 C CA . GLU A 1 86 ? -12.259 0.254 5.695 1.00 86.12 86 GLU A CA 1
ATOM 647 C C . GLU A 1 86 ? -10.917 -0.363 5.304 1.00 86.12 86 GLU A C 1
ATOM 649 O O . GLU A 1 86 ? -10.527 -0.401 4.132 1.00 86.12 86 GLU A O 1
ATOM 654 N N . LEU A 1 87 ? -10.207 -0.858 6.315 1.00 86.94 87 LEU A N 1
ATOM 655 C CA . LEU A 1 87 ? -8.978 -1.614 6.143 1.00 86.94 87 LEU A CA 1
ATOM 656 C C . LEU A 1 87 ? -9.204 -3.071 6.555 1.00 86.94 87 LEU A C 1
ATOM 658 O O . LEU A 1 87 ? -9.454 -3.338 7.734 1.00 86.94 87 LEU A O 1
ATOM 662 N N . PRO A 1 88 ? -9.053 -4.031 5.632 1.00 87.31 88 PRO A N 1
ATOM 663 C CA . PRO A 1 88 ? -9.154 -5.443 5.959 1.00 87.31 88 PRO A CA 1
ATOM 664 C C . PRO A 1 88 ? -7.965 -5.882 6.824 1.00 87.31 88 PRO A C 1
ATOM 666 O O . PRO A 1 88 ? -6.823 -5.969 6.363 1.00 87.31 88 PRO A O 1
ATOM 669 N N . TYR A 1 89 ? -8.235 -6.205 8.092 1.00 84.56 89 TYR A N 1
ATOM 670 C CA . TYR A 1 89 ? -7.225 -6.694 9.039 1.00 84.56 89 TYR A CA 1
ATOM 671 C C . TYR A 1 89 ? -6.507 -7.957 8.532 1.00 84.56 89 TYR A C 1
ATOM 673 O O . TYR A 1 89 ? -5.308 -8.140 8.746 1.00 84.56 89 TYR A O 1
ATOM 681 N N . ASN A 1 90 ? -7.219 -8.829 7.816 1.00 86.12 90 ASN A N 1
ATOM 682 C CA . ASN A 1 90 ? -6.667 -10.035 7.197 1.00 86.12 90 ASN A CA 1
ATOM 683 C C . ASN A 1 90 ? -5.599 -9.727 6.138 1.00 86.12 90 ASN A C 1
ATOM 685 O O . ASN A 1 90 ? -4.584 -10.415 6.094 1.00 86.12 90 ASN A O 1
ATOM 689 N N . GLU A 1 91 ? -5.778 -8.696 5.312 1.00 85.06 91 GLU A N 1
ATOM 690 C CA . GLU A 1 91 ? -4.764 -8.346 4.311 1.00 85.06 91 GLU A CA 1
ATOM 691 C C . GLU A 1 91 ? -3.593 -7.600 4.947 1.00 85.06 91 GLU A C 1
ATOM 693 O O . GLU A 1 91 ? -2.440 -7.920 4.668 1.00 85.06 91 GLU A O 1
ATOM 698 N N . LEU A 1 92 ? -3.859 -6.690 5.888 1.00 86.25 92 LEU A N 1
ATOM 699 C CA . LEU A 1 92 ? -2.799 -6.001 6.630 1.00 86.25 92 LEU A CA 1
ATOM 700 C C . LEU A 1 92 ? -1.924 -6.968 7.435 1.00 86.25 92 LEU A C 1
ATOM 702 O O . LEU A 1 92 ? -0.703 -6.841 7.433 1.00 86.25 92 LEU A O 1
ATOM 706 N N . SER A 1 93 ? -2.523 -7.972 8.077 1.00 87.38 93 SER A N 1
ATOM 707 C CA . SER A 1 93 ? -1.780 -8.978 8.849 1.00 87.38 93 SER A CA 1
ATOM 708 C C . SER A 1 93 ? -0.901 -9.882 7.979 1.00 87.38 93 SER A C 1
ATOM 710 O O . SER A 1 93 ? 0.120 -10.383 8.452 1.00 87.38 93 SER A O 1
ATOM 712 N N . ARG A 1 94 ? -1.230 -10.057 6.690 1.00 87.81 94 ARG A N 1
ATOM 713 C CA . ARG A 1 94 ? -0.351 -10.747 5.729 1.00 87.81 94 ARG A CA 1
ATOM 714 C C . ARG A 1 94 ? 0.895 -9.932 5.397 1.00 87.81 94 ARG A C 1
ATOM 716 O O . ARG A 1 94 ? 1.919 -10.524 5.049 1.00 87.81 94 ARG A O 1
ATOM 723 N N . LEU A 1 95 ? 0.819 -8.607 5.495 1.00 88.31 95 LEU A N 1
ATOM 724 C CA . LEU A 1 95 ? 1.924 -7.683 5.252 1.00 88.31 95 LEU A CA 1
ATOM 725 C C . LEU A 1 95 ? 2.788 -7.537 6.513 1.00 88.31 95 LEU A C 1
ATOM 727 O O . LEU A 1 95 ? 2.992 -6.447 7.034 1.00 88.31 95 LEU A O 1
ATOM 731 N N . SER A 1 96 ? 3.339 -8.650 7.003 1.00 87.31 96 SER A N 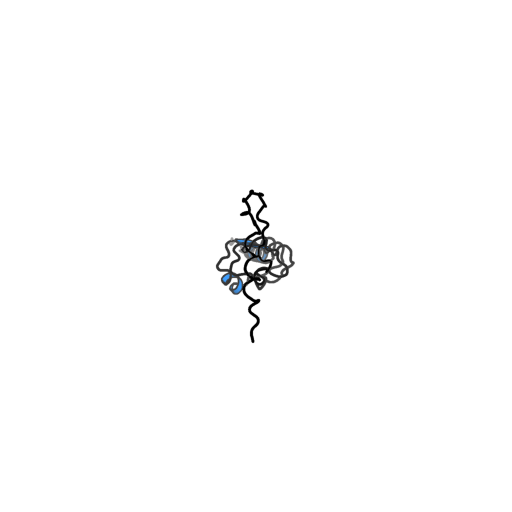1
ATOM 732 C CA . SER A 1 96 ? 4.143 -8.680 8.234 1.00 87.31 96 SER A CA 1
ATOM 733 C C . SER A 1 96 ? 5.423 -7.835 8.169 1.00 87.31 96 SER A C 1
ATOM 735 O O . SER A 1 96 ? 6.012 -7.530 9.201 1.00 87.31 96 SER A O 1
ATOM 737 N N . GLY A 1 97 ? 5.889 -7.503 6.961 1.00 87.88 97 GLY A N 1
ATOM 738 C CA . GLY A 1 97 ? 7.048 -6.641 6.727 1.00 87.88 97 GLY A CA 1
ATOM 739 C C . GLY A 1 97 ? 6.718 -5.151 6.619 1.00 87.88 97 GLY A C 1
ATOM 740 O O . GLY A 1 97 ? 7.646 -4.353 6.481 1.00 87.88 97 GLY A O 1
ATOM 741 N N . LEU A 1 98 ? 5.436 -4.770 6.667 1.00 90.69 98 LEU A N 1
ATOM 742 C CA . LEU A 1 98 ? 5.004 -3.396 6.452 1.00 90.69 98 LEU A CA 1
ATOM 743 C C . LEU A 1 98 ? 5.491 -2.490 7.586 1.00 90.69 98 LEU A C 1
ATOM 745 O O . LEU A 1 98 ? 5.193 -2.708 8.758 1.00 90.69 98 LEU A O 1
ATOM 749 N N . ARG A 1 99 ? 6.239 -1.450 7.225 1.00 93.31 99 ARG A N 1
ATOM 750 C CA . ARG A 1 99 ? 6.764 -0.431 8.143 1.00 93.31 99 ARG A CA 1
ATOM 751 C C . ARG A 1 99 ? 5.992 0.871 8.048 1.00 93.31 99 ARG A C 1
ATOM 753 O O . ARG A 1 99 ? 5.884 1.600 9.027 1.00 93.31 99 ARG A O 1
ATOM 760 N N . THR A 1 100 ? 5.493 1.187 6.859 1.00 93.12 100 THR A N 1
ATOM 761 C CA . THR A 1 100 ? 4.801 2.443 6.589 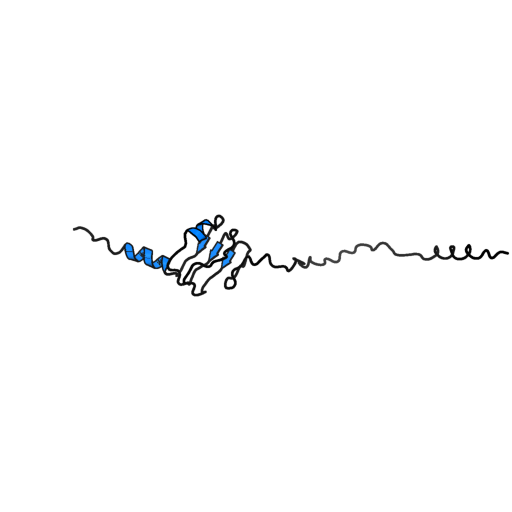1.00 93.12 100 THR A CA 1
ATOM 762 C C . THR A 1 100 ? 3.579 2.183 5.729 1.00 93.12 100 THR A C 1
ATOM 764 O O . THR A 1 100 ? 3.687 1.595 4.653 1.00 93.12 100 THR A O 1
ATOM 767 N N . LEU A 1 101 ? 2.433 2.666 6.202 1.00 92.12 101 LEU A N 1
ATOM 768 C CA . LEU A 1 101 ? 1.166 2.667 5.488 1.00 92.12 101 LEU A CA 1
ATOM 769 C C . LEU A 1 101 ? 0.652 4.103 5.416 1.00 92.12 101 LEU A C 1
ATOM 771 O O . LEU A 1 101 ? 0.357 4.700 6.450 1.00 92.12 101 LEU A O 1
ATOM 775 N N . ASN A 1 102 ? 0.559 4.658 4.213 1.00 92.88 102 ASN A N 1
ATOM 776 C CA . ASN A 1 102 ? 0.014 5.992 3.999 1.00 92.88 102 ASN A CA 1
ATOM 777 C C . ASN A 1 102 ? -1.428 5.897 3.492 1.00 92.88 102 ASN A C 1
ATOM 779 O O . ASN A 1 102 ? -1.671 5.375 2.409 1.00 92.88 102 ASN A O 1
ATOM 783 N N . LEU A 1 103 ? -2.370 6.421 4.274 1.00 91.81 103 LEU A N 1
ATOM 784 C CA . LEU A 1 103 ? -3.807 6.440 3.968 1.00 91.81 103 LEU A CA 1
ATOM 785 C C . LEU A 1 103 ? -4.362 7.861 3.904 1.00 91.81 103 LEU A C 1
ATOM 787 O O . LEU A 1 103 ? -5.571 8.059 3.987 1.00 91.81 103 LEU A O 1
ATOM 791 N N . HIS A 1 104 ? -3.494 8.862 3.775 1.00 92.00 104 HIS A N 1
ATOM 792 C CA . HIS A 1 104 ? -3.914 10.254 3.752 1.00 92.00 104 HIS A CA 1
ATOM 793 C C . HIS A 1 104 ? -4.988 10.510 2.683 1.00 92.00 104 HIS A C 1
ATOM 795 O O . HIS A 1 104 ? -4.938 9.931 1.601 1.00 92.00 104 HIS A O 1
ATOM 801 N N . ASN A 1 105 ? -5.949 11.389 2.972 1.00 91.25 105 ASN A N 1
ATOM 802 C CA . ASN A 1 105 ? -7.036 11.714 2.045 1.00 91.25 105 ASN A CA 1
ATOM 803 C C . ASN A 1 105 ? -7.824 10.462 1.581 1.00 91.25 105 ASN A C 1
ATOM 805 O O . ASN A 1 105 ? -7.999 10.238 0.388 1.00 91.25 105 ASN A O 1
ATOM 809 N N . ASN A 1 106 ? -8.242 9.629 2.545 1.00 91.12 106 ASN A N 1
ATOM 810 C CA . ASN A 1 106 ? -9.211 8.537 2.384 1.00 91.12 106 ASN A CA 1
ATOM 811 C C . ASN A 1 106 ? -10.418 8.744 3.312 1.00 91.12 106 ASN A C 1
ATOM 813 O O . ASN A 1 106 ? -10.374 9.562 4.233 1.00 91.12 106 ASN A O 1
ATOM 817 N N . LEU A 1 107 ? -11.478 7.959 3.114 1.00 89.75 107 LEU A N 1
ATOM 818 C CA . LEU A 1 107 ? -12.699 8.027 3.923 1.00 89.75 107 LEU A CA 1
ATOM 819 C C . LEU A 1 107 ? -12.496 7.432 5.326 1.00 89.75 107 LEU A C 1
ATOM 821 O O . LEU A 1 107 ? -13.008 7.990 6.295 1.00 89.75 107 LEU A O 1
ATOM 825 N N . ILE A 1 108 ? -11.636 6.420 5.471 1.00 83.88 108 ILE A N 1
ATOM 826 C CA . ILE A 1 108 ? -11.318 5.801 6.765 1.00 83.88 108 ILE A CA 1
ATOM 827 C C . ILE A 1 108 ? -10.723 6.792 7.778 1.00 83.88 108 ILE A C 1
ATOM 829 O O . ILE A 1 108 ? -10.944 6.675 8.979 1.00 83.88 108 ILE A O 1
ATOM 833 N N . SER A 1 109 ? -10.004 7.820 7.310 1.00 65.38 109 SER A N 1
ATOM 834 C CA . SER A 1 109 ? -9.471 8.877 8.181 1.00 65.38 109 SER A CA 1
ATOM 835 C C . SER A 1 109 ? -10.540 9.867 8.660 1.00 65.38 109 SER A C 1
ATOM 837 O O . SER A 1 109 ? -10.295 10.606 9.612 1.00 65.38 109 SER A O 1
ATOM 839 N N . SER A 1 110 ? -11.707 9.907 8.008 1.00 60.47 110 SER A N 1
ATOM 840 C CA . SER A 1 110 ? -12.802 10.838 8.316 1.00 60.47 110 SER A CA 1
ATOM 841 C C . SER A 1 110 ? -13.841 10.254 9.281 1.00 60.47 110 SER A C 1
ATOM 843 O O . SER A 1 110 ? -14.422 10.981 10.091 1.00 60.47 110 SER A O 1
ATOM 845 N N . GLU A 1 111 ? -14.042 8.935 9.257 1.00 58.19 111 GLU A N 1
ATOM 846 C CA . GLU A 1 111 ? -15.074 8.273 10.063 1.00 58.19 111 GLU A CA 1
ATOM 847 C C . GLU A 1 111 ? -14.686 8.184 11.548 1.00 58.19 111 GLU A C 1
ATOM 849 O O . GLU A 1 111 ? -15.529 8.405 12.419 1.00 58.19 111 G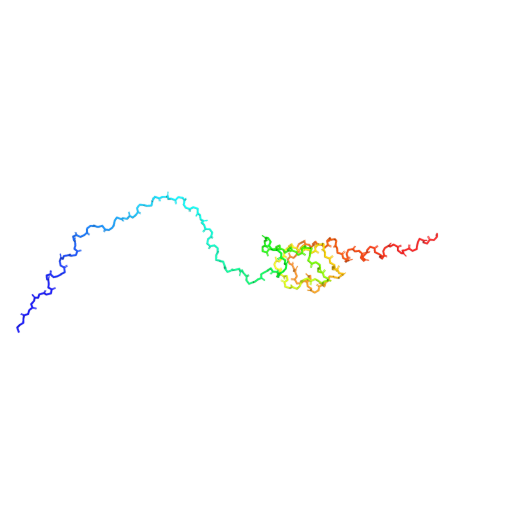LU A O 1
ATOM 854 N N . GLU A 1 112 ? -13.396 8.013 11.863 1.00 54.78 112 GLU A N 1
ATOM 855 C CA . GLU A 1 112 ? -12.906 8.041 13.253 1.00 54.78 112 GLU A CA 1
ATOM 856 C C . GLU A 1 112 ? -13.085 9.430 13.910 1.00 54.78 112 GLU A C 1
ATOM 858 O O . GLU A 1 112 ? -13.303 9.547 15.116 1.00 54.78 112 GLU A O 1
ATOM 863 N N . GLN A 1 113 ? -13.092 10.506 13.114 1.00 51.66 113 GLN A N 1
ATOM 864 C CA . GLN A 1 113 ? -13.241 11.884 13.611 1.00 51.66 113 GLN A CA 1
ATOM 865 C C . GLN A 1 113 ? -14.700 12.285 13.875 1.00 51.66 113 GLN A C 1
ATOM 867 O O . GLN A 1 113 ? -14.967 13.276 14.565 1.00 51.66 113 GLN A O 1
ATOM 872 N N . SER A 1 114 ? -15.655 11.514 13.352 1.00 52.06 114 SER A N 1
ATOM 873 C CA . SER A 1 114 ? -17.088 11.800 13.483 1.00 52.06 114 SER A CA 1
ATOM 874 C C . SER A 1 114 ? -17.678 11.273 14.799 1.00 52.06 114 SER A C 1
ATOM 876 O O . SER A 1 114 ? -18.677 11.801 15.283 1.00 52.06 114 SER A O 1
ATOM 878 N N . HIS A 1 115 ? -17.028 10.295 15.442 1.00 48.75 115 HIS A N 1
ATOM 879 C CA . HIS A 1 115 ? -17.491 9.712 16.710 1.00 48.75 115 HIS A CA 1
ATOM 880 C C . HIS A 1 115 ? -17.061 10.480 17.975 1.00 48.75 115 HIS A C 1
ATOM 882 O O . HIS A 1 115 ? -17.603 10.231 19.051 1.00 48.75 115 HIS A O 1
ATOM 888 N N . LEU A 1 116 ? -16.140 11.443 17.869 1.00 55.81 116 LEU A N 1
ATOM 889 C CA . LEU A 1 116 ? -15.624 12.203 19.022 1.00 55.81 116 LEU A CA 1
ATOM 890 C C . LEU A 1 116 ? -16.326 13.550 19.253 1.00 55.81 116 LEU A C 1
ATOM 892 O O . LEU A 1 116 ? -16.099 14.196 20.273 1.00 55.81 116 LEU A O 1
ATOM 896 N N . GLN A 1 117 ? -17.211 13.971 18.348 1.00 59.97 117 GLN A N 1
ATOM 897 C CA . GLN A 1 117 ? -17.900 15.268 18.434 1.00 59.97 117 GLN A CA 1
ATOM 898 C C . GLN A 1 117 ? -19.272 15.189 19.131 1.00 59.97 117 GLN A C 1
ATOM 900 O O . GLN A 1 117 ? -19.972 16.193 19.235 1.00 59.97 117 GLN A O 1
ATOM 905 N N . GLY A 1 118 ? -19.651 14.008 19.634 1.00 53.19 118 GLY A N 1
ATOM 906 C CA . GLY A 1 118 ? -20.970 13.738 20.213 1.00 53.19 118 GLY A CA 1
ATOM 907 C C . GLY A 1 118 ? -21.010 13.463 21.718 1.00 53.19 118 GLY A C 1
ATOM 908 O O . GLY A 1 118 ? -22.051 13.029 22.200 1.00 53.19 118 GLY A O 1
ATOM 909 N N . ALA A 1 119 ? -19.928 13.669 22.478 1.00 57.69 119 ALA A N 1
ATOM 910 C CA . ALA A 1 119 ? -19.994 13.507 23.932 1.00 57.69 119 ALA A CA 1
ATOM 911 C C . ALA A 1 119 ? -20.746 14.704 24.555 1.00 57.69 119 ALA A C 1
ATOM 913 O O . ALA A 1 119 ? -20.243 15.831 24.482 1.00 57.69 119 ALA A O 1
ATOM 914 N N . PRO A 1 120 ? -21.937 14.516 25.163 1.00 55.56 120 PRO A N 1
ATOM 915 C CA . PRO A 1 120 ? -22.608 15.601 25.862 1.00 55.56 120 PRO A CA 1
ATOM 916 C C . PRO A 1 120 ? -21.716 16.049 27.023 1.00 55.56 120 PRO A C 1
ATOM 918 O O . PRO A 1 120 ? -21.366 15.251 27.892 1.00 55.56 120 PRO A O 1
ATOM 921 N N . ARG A 1 121 ? -21.340 17.334 27.042 1.00 56.47 121 ARG A N 1
ATOM 922 C CA . ARG A 1 121 ? -20.797 17.970 28.249 1.00 56.47 121 ARG A CA 1
ATOM 923 C C . ARG A 1 121 ? -21.913 17.925 29.287 1.00 56.47 121 ARG A C 1
ATOM 925 O O . ARG A 1 121 ? -22.870 18.689 29.196 1.00 56.47 121 ARG A O 1
ATOM 932 N N . SER A 1 122 ? -21.830 16.966 30.203 1.00 56.62 122 SER A N 1
ATOM 933 C CA . SER A 1 122 ? -22.675 16.919 31.391 1.00 56.62 122 SER A CA 1
ATOM 934 C C . SER A 1 122 ? -22.512 18.227 32.187 1.00 56.62 122 SER A C 1
ATOM 936 O O . SER A 1 122 ? -21.401 18.767 32.198 1.00 56.62 122 SER A O 1
ATOM 938 N N . PRO A 1 123 ? -23.615 18.745 32.759 1.00 64.88 123 PRO A N 1
ATOM 939 C CA . PRO A 1 123 ? -23.733 20.105 33.294 1.00 64.88 123 PRO A CA 1
ATOM 940 C C . PRO A 1 123 ? -22.806 20.405 34.474 1.00 64.88 123 PRO A C 1
ATOM 942 O O . PRO A 1 123 ? -22.462 19.459 35.220 1.00 64.88 123 PRO A O 1
#

Mean predicted aligned error: 17.57 Å

InterPro domains:
  IPR001611 Leucine-rich repeat [PF00560] (98-116)
  IPR001611 Leucine-rich repeat [PS51450] (97-117)
  IPR032675 Leucine-rich repeat domain superfamily [G3DSA:3.80.10.10] (41-121)
  IPR050333 Small Leucine-Rich Proteoglycans [PTHR45712] (32-111)

Nearest PDB structures (foldseek):
  5ufd-assembly2_B  TM=9.299E-01  e=3.947E-04  Petromyzon marinus
  6bxd-assembly1_A  TM=9.293E-01  e=4.470E-04  Petromyzon marinus
  6bxc-assembly1_D  TM=9.327E-01  e=5.732E-04  Petromyzon marinus
  2r9u-assembly4_D  TM=9.034E-01  e=6.099E-04  Petromyzon marinus
  4qxf-assembly1_A  TM=9.234E-01  e=4.459E-03  Homo sapiens

Organism: Pongo abelii (NCBI:txid9601)

Secondary structure (DSSP, 8-state):
-----SSSSSSSSS--------------------------TT-S-TTSEEEETTEEE-TTS--SSPPS---TT-SEEE--SS------HHHHHH-TT--EEE--SSSHHHHHHHSSS------

Sequence (123 aa):
MGRPTQWLSLLLLLLLPGPLPVAGMEAAAFPHLGESSQPPPRACPPRCSCPRVDTVDCDGLDLRVFPDNITRAAQHLSLQNNQLQELPYNELSRLSGLRTLNLHNNLISSEEQSHLQGAPRSP

pLDDT: mean 72.41, std 17.56, range [43.0, 94.25]

Radius of gyration: 34.22 Å; Cα contacts (8 Å, |Δi|>4): 141; chains: 1; bounding box: 79×75×88 Å

Foldseek 3Di:
DDDDDPVPVPPPPPPDDDDDDDDDDDPPDDPPPPPPPPPDPPLADPQWDPPDSQATANPQVQDQDDDPNHHLSHQYYHPENYAHQDDDPVVVVSNVNHNYYHHHHYNVVVVVVVVVVPDDPDD

Solvent-accessible surface area (backbone atoms only — not comparable to full-atom values): 8053 Å² total; per-residue (Å²): 138,89,82,94,70,79,83,73,74,73,76,81,77,85,82,78,87,77,84,75,82,80,76,88,72,88,71,91,68,74,85,75,81,78,67,73,87,66,74,67,83,76,62,53,44,99,84,39,49,53,96,42,92,34,31,41,39,40,60,64,65,67,37,57,57,74,77,76,69,71,45,49,68,26,28,35,40,36,44,23,51,23,48,28,58,64,79,62,63,74,62,55,65,58,30,76,51,52,77,43,78,40,55,54,66,24,44,44,72,52,58,70,61,62,71,72,78,72,73,77,80,76,132